Protein AF-A0A9E3AMX2-F1 (afdb_monomer_lite)

Radius of gyration: 15.73 Å; chains: 1; bounding box: 52×23×37 Å

Sequence (72 aa):
MIKDAGGELVAYSVQELGGAWRWRVYGPAGQVISQGVEATEARAMQAAAALMLGAVAARVVRPVAVRGMLAH

pLDDT: mean 74.57, std 21.19, range [38.0, 96.19]

Foldseek 3Di:
DPPPPVAQFDDKDWDDDPQKIKIFIAGPVRDTPDIDIHNDRVVNVVVRVCVNVVNPPDPPDDDPPPDDDDDD

Secondary structure (DSSP, 8-state):
----------EEEEEEETTEEEEEEE-TTS-EEEEEEESSHHHHHHHHHHHHTT------------------

Structure (mmCIF, N/CA/C/O backbone):
data_AF-A0A9E3AMX2-F1
#
_entry.id   AF-A0A9E3AMX2-F1
#
loop_
_atom_site.group_PDB
_atom_site.id
_atom_site.type_symbol
_atom_site.label_atom_id
_atom_site.label_alt_id
_atom_site.label_comp_id
_atom_site.label_asym_id
_atom_site.label_entity_id
_atom_site.label_seq_id
_atom_site.pdbx_PDB_ins_code
_atom_site.Cartn_x
_atom_site.Cartn_y
_atom_site.Cartn_z
_atom_site.occupancy
_atom_site.B_iso_or_equiv
_atom_site.auth_seq_id
_atom_site.auth_comp_id
_atom_site.auth_asym_id
_atom_site.auth_atom_id
_atom_site.pdbx_PDB_model_num
ATOM 1 N N . MET A 1 1 ? 9.635 -7.708 -27.824 1.00 38.00 1 MET A N 1
ATOM 2 C CA . MET A 1 1 ? 10.303 -7.042 -26.687 1.00 38.00 1 MET A CA 1
ATOM 3 C C . MET A 1 1 ? 9.317 -7.021 -25.533 1.00 38.00 1 MET A C 1
ATOM 5 O O . MET A 1 1 ? 8.414 -6.195 -25.525 1.00 38.00 1 MET A O 1
ATOM 9 N N . ILE A 1 2 ? 9.401 -7.999 -24.635 1.00 39.53 2 ILE A N 1
ATOM 10 C CA . ILE A 1 2 ? 8.636 -7.972 -23.387 1.00 39.53 2 ILE A CA 1
ATOM 11 C C . ILE A 1 2 ? 9.465 -7.072 -22.477 1.00 39.53 2 ILE A C 1
ATOM 13 O O . ILE A 1 2 ? 10.586 -7.422 -22.138 1.00 39.53 2 ILE A O 1
ATOM 17 N N . LYS A 1 3 ? 8.990 -5.851 -22.231 1.00 47.06 3 LYS A N 1
ATOM 18 C CA . LYS A 1 3 ? 9.681 -4.885 -21.376 1.00 47.06 3 LYS A CA 1
ATOM 19 C C . LYS A 1 3 ? 9.570 -5.434 -19.959 1.00 47.06 3 LYS A C 1
ATOM 21 O O . LYS A 1 3 ? 8.447 -5.540 -19.470 1.00 47.06 3 LYS A O 1
ATOM 26 N N . ASP A 1 4 ? 10.685 -5.845 -19.364 1.00 44.72 4 ASP A N 1
ATOM 27 C CA . ASP A 1 4 ? 10.756 -6.308 -17.983 1.00 44.72 4 ASP A CA 1
ATOM 28 C C . ASP A 1 4 ? 9.965 -5.355 -17.082 1.00 44.72 4 ASP A C 1
ATOM 30 O O . ASP A 1 4 ? 10.389 -4.246 -16.767 1.00 44.72 4 ASP A O 1
ATOM 34 N N . ALA A 1 5 ? 8.766 -5.783 -16.688 1.00 48.84 5 ALA A N 1
ATOM 35 C CA . ALA A 1 5 ? 7.966 -5.110 -15.675 1.00 48.84 5 ALA A CA 1
ATOM 36 C C . ALA A 1 5 ? 8.489 -5.430 -14.262 1.00 48.84 5 ALA A C 1
ATOM 38 O O . ALA A 1 5 ? 7.824 -5.126 -13.278 1.00 48.84 5 ALA A O 1
ATOM 39 N N . GLY A 1 6 ? 9.687 -6.017 -14.154 1.00 53.25 6 GLY A N 1
ATOM 40 C CA . GLY A 1 6 ? 10.458 -6.168 -12.921 1.00 53.25 6 GLY A CA 1
ATOM 41 C C . GLY A 1 6 ? 11.175 -4.874 -12.544 1.00 53.25 6 GLY A C 1
ATOM 42 O O . GLY A 1 6 ? 12.357 -4.893 -12.224 1.00 53.25 6 GLY A O 1
ATOM 43 N N . GLY A 1 7 ? 10.485 -3.738 -12.665 1.00 58.69 7 GLY A N 1
ATOM 44 C CA . GLY A 1 7 ? 11.022 -2.452 -12.250 1.00 58.69 7 GLY A CA 1
ATOM 45 C C . GLY A 1 7 ? 11.155 -2.440 -10.735 1.00 58.69 7 GLY A C 1
ATOM 46 O O . GLY A 1 7 ? 10.159 -2.627 -10.038 1.00 58.69 7 GLY A O 1
ATOM 47 N N . GLU A 1 8 ? 12.378 -2.239 -10.258 1.00 70.75 8 GLU A N 1
ATOM 48 C CA . GLU A 1 8 ? 12.709 -2.033 -8.850 1.00 70.75 8 GLU A CA 1
ATOM 49 C C . GLU A 1 8 ? 11.671 -1.136 -8.162 1.00 70.75 8 GLU A C 1
ATOM 51 O O . GLU A 1 8 ? 11.258 -0.104 -8.697 1.00 70.75 8 GLU A O 1
ATOM 56 N N . LEU A 1 9 ? 11.193 -1.552 -6.992 1.00 80.38 9 LEU A N 1
ATOM 57 C CA . LEU A 1 9 ? 10.254 -0.752 -6.216 1.00 80.38 9 LEU A CA 1
ATOM 58 C C . LEU A 1 9 ? 11.033 0.428 -5.633 1.00 80.38 9 LEU A C 1
ATOM 60 O O . LEU A 1 9 ? 11.987 0.215 -4.890 1.00 80.38 9 LEU A O 1
ATOM 64 N N . VAL A 1 10 ? 10.641 1.662 -5.950 1.00 86.06 10 VAL A N 1
ATOM 65 C CA . VAL A 1 10 ? 11.426 2.848 -5.551 1.00 86.06 10 VAL A CA 1
ATOM 66 C C . VAL A 1 10 ? 10.749 3.686 -4.474 1.00 86.06 10 VAL A C 1
ATOM 68 O O . VAL A 1 10 ? 11.421 4.409 -3.743 1.00 86.06 10 VAL A O 1
ATOM 71 N N . ALA A 1 11 ? 9.422 3.609 -4.354 1.00 89.31 11 ALA A N 1
ATOM 72 C CA . ALA A 1 11 ? 8.671 4.420 -3.403 1.00 89.31 11 ALA A CA 1
ATOM 73 C C . ALA A 1 11 ? 7.333 3.781 -3.023 1.00 89.31 11 ALA A C 1
ATOM 75 O O . ALA A 1 11 ? 6.763 2.984 -3.771 1.00 89.31 11 ALA A O 1
ATOM 76 N N . TYR A 1 12 ? 6.779 4.208 -1.888 1.00 92.00 12 TYR A N 1
ATOM 77 C CA . TYR A 1 12 ? 5.413 3.889 -1.485 1.00 92.00 12 TYR A CA 1
ATOM 78 C C . TYR A 1 12 ? 4.707 5.108 -0.877 1.00 92.00 12 TYR A C 1
ATOM 80 O O . TYR A 1 12 ? 5.347 6.057 -0.433 1.00 92.00 12 TYR A O 1
ATOM 88 N N . SER A 1 13 ? 3.373 5.082 -0.857 1.00 94.25 13 SER A N 1
ATOM 89 C CA . SER A 1 13 ? 2.539 6.091 -0.193 1.00 94.25 13 SER A CA 1
ATOM 90 C C . SER A 1 13 ? 1.409 5.428 0.583 1.00 94.25 13 SER A C 1
ATOM 92 O O . SER A 1 13 ? 0.792 4.498 0.059 1.00 94.25 13 SER A O 1
ATOM 94 N N . VAL A 1 14 ? 1.086 5.960 1.760 1.00 94.25 14 VAL A N 1
ATOM 95 C CA . VAL A 1 14 ? -0.055 5.558 2.593 1.00 94.25 14 VAL A CA 1
ATOM 96 C C . VAL A 1 14 ? -0.937 6.785 2.817 1.00 94.25 14 VAL A C 1
ATOM 98 O O . VAL A 1 14 ? -0.423 7.862 3.102 1.00 94.25 14 VAL A O 1
ATOM 101 N N . GLN A 1 15 ? -2.245 6.651 2.600 1.00 95.31 15 GLN A N 1
ATOM 102 C CA . GLN A 1 15 ? -3.211 7.750 2.681 1.00 95.31 15 GLN A CA 1
ATOM 103 C C . GLN A 1 15 ? -4.534 7.251 3.258 1.00 95.31 15 GLN A C 1
ATOM 105 O O . GLN A 1 15 ? -5.044 6.211 2.834 1.00 95.31 15 GLN A O 1
ATOM 110 N N . GLU A 1 16 ? -5.122 8.013 4.172 1.00 95.44 16 GLU A N 1
ATOM 111 C CA . GLU A 1 16 ? -6.484 7.766 4.631 1.00 95.44 16 GLU A CA 1
ATOM 112 C C . GLU A 1 16 ? -7.503 8.250 3.587 1.00 95.44 16 GLU A C 1
ATOM 114 O O . GLU A 1 16 ? -7.393 9.343 3.029 1.00 95.44 16 GLU A O 1
ATOM 119 N N . LEU A 1 17 ? -8.508 7.423 3.304 1.00 91.38 17 LEU A N 1
ATOM 120 C CA . LEU A 1 17 ? -9.598 7.724 2.391 1.00 91.38 17 LEU A CA 1
ATOM 121 C C . LEU A 1 17 ? -10.907 7.130 2.926 1.00 91.38 17 LEU A C 1
ATOM 123 O O . LEU A 1 17 ? -11.124 5.921 2.860 1.00 91.38 17 LEU A O 1
ATOM 127 N N . GLY A 1 18 ? -11.791 7.987 3.442 1.00 86.44 18 GLY A N 1
ATOM 128 C CA . GLY A 1 18 ? -13.125 7.576 3.897 1.00 86.44 18 GLY A CA 1
ATOM 129 C C . GLY A 1 18 ? -13.107 6.553 5.038 1.00 86.44 18 GLY A C 1
ATOM 130 O O . GLY A 1 18 ? -13.908 5.623 5.024 1.00 86.44 18 GLY A O 1
ATOM 131 N N . GLY A 1 19 ? -12.175 6.693 5.988 1.00 89.31 19 GLY A N 1
ATOM 132 C CA . GLY A 1 19 ? -12.031 5.783 7.131 1.00 89.31 19 GLY A CA 1
ATOM 133 C C . GLY A 1 19 ? -11.297 4.475 6.822 1.00 89.31 19 GLY A C 1
ATOM 134 O O . GLY A 1 19 ? -11.262 3.578 7.661 1.00 89.31 19 GLY A O 1
ATOM 135 N N . ALA A 1 20 ? -10.710 4.349 5.630 1.00 92.12 20 ALA A N 1
ATOM 136 C CA . ALA A 1 20 ? -9.840 3.240 5.263 1.00 92.12 20 ALA A CA 1
ATOM 137 C C . ALA A 1 20 ? -8.473 3.753 4.800 1.00 92.12 20 ALA A C 1
ATOM 139 O O . ALA A 1 20 ? -8.347 4.849 4.263 1.00 92.12 20 ALA A O 1
ATOM 140 N N . TRP A 1 21 ? -7.440 2.940 4.965 1.00 96.19 21 TRP A N 1
ATOM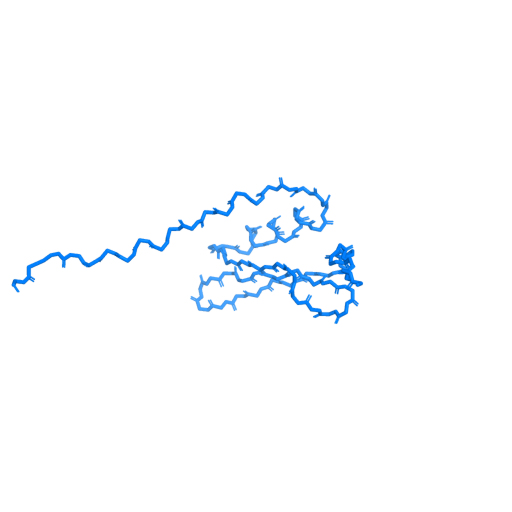 141 C CA . TRP A 1 21 ? -6.061 3.302 4.670 1.00 96.19 21 TRP A CA 1
ATOM 142 C C . TRP A 1 21 ? -5.621 2.688 3.354 1.00 96.19 21 TRP A C 1
ATOM 144 O O . TRP A 1 21 ? -5.394 1.486 3.247 1.00 96.19 21 TRP A O 1
ATOM 154 N N . ARG A 1 22 ? -5.497 3.516 2.323 1.00 95.88 22 ARG A N 1
ATOM 155 C CA . ARG A 1 22 ? -5.001 3.102 1.016 1.00 95.88 22 ARG A CA 1
ATOM 156 C C . ARG A 1 22 ? -3.483 3.166 0.997 1.00 95.88 22 ARG A C 1
ATOM 158 O O . ARG A 1 22 ? -2.900 4.198 1.314 1.00 95.88 22 ARG A O 1
ATOM 165 N N . TRP A 1 23 ? -2.852 2.105 0.516 1.00 94.81 23 TRP A N 1
ATOM 166 C CA . TRP A 1 23 ? -1.426 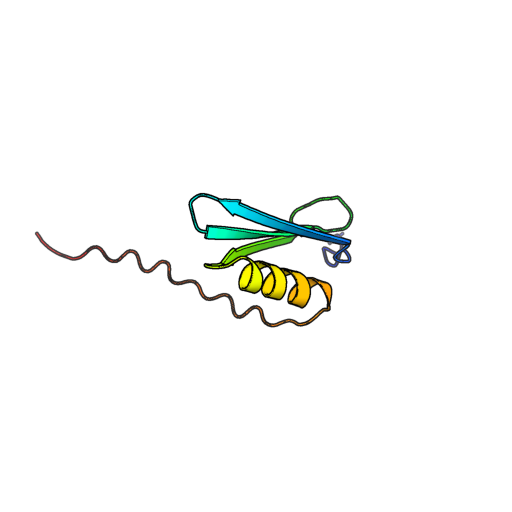2.091 0.214 1.00 94.81 23 TRP A CA 1
ATOM 167 C C . TRP A 1 23 ? -1.182 1.866 -1.278 1.00 94.81 23 TRP A C 1
ATOM 169 O O . TRP A 1 23 ? -1.975 1.223 -1.971 1.00 94.81 23 TRP A O 1
ATOM 179 N N . ARG A 1 24 ? -0.083 2.425 -1.788 1.00 94.44 24 ARG A N 1
ATOM 180 C CA . ARG A 1 24 ? 0.394 2.260 -3.168 1.00 94.44 24 ARG A CA 1
ATOM 181 C C . ARG A 1 24 ? 1.907 2.112 -3.169 1.00 94.44 24 ARG A C 1
ATOM 183 O O . ARG A 1 24 ? 2.577 2.809 -2.413 1.00 94.44 24 ARG A O 1
ATOM 190 N N . VAL A 1 25 ? 2.416 1.253 -4.041 1.00 91.50 25 VAL A N 1
ATOM 191 C CA . VAL A 1 25 ? 3.842 1.081 -4.332 1.00 91.50 25 VAL A CA 1
ATOM 192 C C . VAL A 1 25 ? 4.086 1.501 -5.774 1.00 91.50 25 VAL A C 1
ATOM 194 O O . VAL A 1 25 ? 3.285 1.184 -6.662 1.00 91.50 25 VAL A O 1
ATOM 197 N N . TYR A 1 26 ? 5.182 2.221 -5.992 1.00 89.06 26 TYR A N 1
ATOM 198 C CA . TYR A 1 26 ? 5.541 2.818 -7.269 1.00 89.06 26 TYR A CA 1
ATOM 199 C C . TYR A 1 26 ? 6.822 2.199 -7.821 1.00 89.06 26 TYR A C 1
ATOM 201 O O . TYR A 1 26 ? 7.791 1.965 -7.095 1.00 89.06 26 TYR A O 1
ATOM 209 N N . GLY A 1 27 ? 6.798 1.950 -9.127 1.00 87.12 27 GLY A N 1
ATOM 210 C CA . GLY A 1 27 ? 7.971 1.553 -9.893 1.00 87.12 27 GLY A CA 1
ATOM 211 C C . GLY A 1 27 ? 8.822 2.758 -10.305 1.00 87.12 27 GLY A C 1
ATOM 212 O O . GLY A 1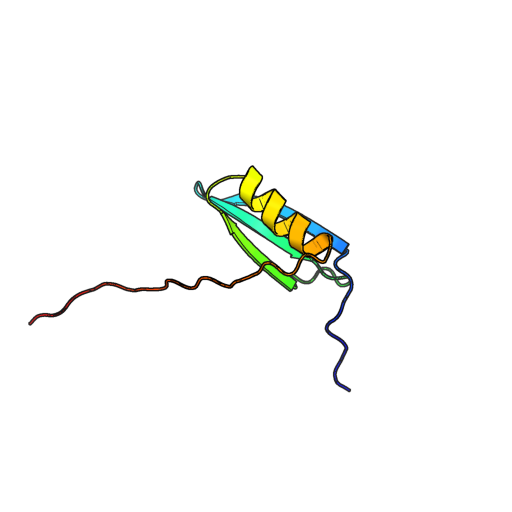 27 ? 8.467 3.908 -10.031 1.00 87.12 27 GLY A O 1
ATOM 213 N N . PRO A 1 28 ? 9.923 2.518 -11.031 1.00 84.12 28 PRO A N 1
ATOM 214 C CA . PRO A 1 28 ? 10.931 3.538 -11.315 1.00 84.12 28 PRO A CA 1
ATOM 215 C C . PRO A 1 28 ? 10.448 4.636 -12.273 1.00 84.12 28 PRO A C 1
ATOM 217 O O . PRO A 1 28 ? 11.034 5.712 -12.312 1.00 84.12 28 PRO A O 1
ATOM 220 N N . ALA A 1 29 ? 9.370 4.405 -13.030 1.00 85.06 29 ALA A N 1
ATOM 221 C CA . ALA A 1 29 ? 8.757 5.420 -13.889 1.00 85.06 29 ALA A CA 1
ATOM 222 C C . ALA A 1 29 ? 7.580 6.144 -13.203 1.00 85.06 29 ALA A C 1
ATOM 224 O O . ALA A 1 29 ? 6.782 6.796 -13.874 1.00 85.06 29 ALA A O 1
ATOM 225 N N . GLY A 1 30 ? 7.439 6.012 -11.877 1.00 85.50 30 GLY A N 1
ATOM 226 C CA . GLY A 1 30 ? 6.360 6.630 -11.100 1.00 85.50 30 GLY A CA 1
ATOM 227 C C . GLY A 1 30 ? 4.992 5.969 -11.287 1.00 85.50 30 GLY A C 1
ATOM 228 O O . GLY A 1 30 ? 3.983 6.478 -10.802 1.00 85.50 30 GLY A O 1
ATOM 229 N N . GLN A 1 31 ? 4.929 4.830 -11.978 1.00 88.88 31 GLN A N 1
ATOM 230 C CA . GLN A 1 31 ? 3.699 4.075 -12.171 1.00 88.88 31 GLN A CA 1
ATOM 231 C C . GLN A 1 31 ? 3.347 3.262 -10.923 1.00 88.88 31 GLN A C 1
ATOM 233 O O . GLN A 1 31 ? 4.222 2.678 -10.283 1.00 88.88 31 GLN A O 1
ATOM 238 N N . VAL A 1 32 ? 2.053 3.174 -10.610 1.00 88.44 32 VAL A N 1
ATOM 239 C CA . VAL A 1 32 ? 1.561 2.278 -9.558 1.00 88.44 32 VAL A CA 1
ATOM 240 C C . VAL A 1 32 ? 1.691 0.841 -10.046 1.00 88.44 32 VAL A C 1
ATOM 242 O O . VAL A 1 32 ? 1.106 0.469 -11.061 1.00 88.44 32 VAL A O 1
ATOM 245 N N . ILE A 1 33 ? 2.443 0.039 -9.306 1.00 88.81 33 ILE A N 1
ATOM 246 C CA . ILE A 1 33 ? 2.689 -1.378 -9.609 1.00 88.81 33 ILE A CA 1
ATOM 247 C C . ILE A 1 33 ? 1.955 -2.311 -8.652 1.00 88.81 33 ILE A C 1
ATOM 249 O O . ILE A 1 33 ? 1.626 -3.436 -9.014 1.00 88.81 33 ILE A O 1
ATOM 253 N N . SER A 1 34 ? 1.640 -1.834 -7.447 1.00 89.88 34 SER A N 1
ATOM 254 C CA . SER A 1 34 ? 0.777 -2.533 -6.501 1.00 89.88 34 SER A CA 1
ATOM 255 C C . SER A 1 34 ? 0.049 -1.532 -5.614 1.00 89.88 34 SER A C 1
ATOM 257 O O . SER A 1 34 ? 0.556 -0.444 -5.335 1.00 89.88 34 SER A O 1
ATOM 259 N N . GLN A 1 35 ? -1.159 -1.881 -5.188 1.00 93.88 35 GLN A N 1
ATOM 260 C CA . GLN A 1 35 ? -1.961 -1.056 -4.295 1.00 93.88 35 GLN A CA 1
ATOM 261 C C . GLN A 1 35 ? -2.943 -1.908 -3.499 1.00 93.88 35 GLN A C 1
ATOM 263 O O . GLN A 1 35 ? -3.369 -2.971 -3.955 1.00 93.88 35 GLN A O 1
ATOM 268 N N . GLY A 1 36 ? -3.364 -1.391 -2.352 1.00 91.88 36 GLY A N 1
ATOM 269 C CA . GLY A 1 36 ? -4.358 -2.034 -1.509 1.00 91.88 36 GLY A CA 1
ATOM 270 C C . GLY A 1 36 ? -5.013 -1.063 -0.542 1.00 91.88 36 GLY A C 1
ATOM 271 O O . GLY A 1 36 ? -4.751 0.143 -0.557 1.00 91.88 36 GLY A O 1
ATOM 272 N N . VAL A 1 37 ? -5.922 -1.602 0.261 1.00 94.81 37 VAL A N 1
ATOM 273 C CA . VAL A 1 37 ? -6.673 -0.866 1.275 1.00 94.81 37 VAL A CA 1
ATOM 274 C C . VAL A 1 37 ? -6.694 -1.703 2.541 1.00 94.81 37 VAL A C 1
ATOM 276 O O . VAL A 1 37 ? -6.965 -2.897 2.485 1.00 94.81 37 VAL A O 1
ATOM 279 N N . GLU A 1 38 ? -6.429 -1.061 3.666 1.00 93.62 38 GLU A N 1
ATOM 280 C CA . GLU A 1 38 ? -6.394 -1.660 4.991 1.00 93.62 38 GLU A CA 1
ATOM 281 C C . GLU A 1 38 ? -7.278 -0.879 5.958 1.00 93.62 38 GLU A C 1
ATOM 283 O O . GLU A 1 38 ? -7.616 0.281 5.732 1.00 93.62 38 GLU A O 1
ATOM 288 N N . ALA A 1 39 ? -7.647 -1.512 7.068 1.00 93.06 39 ALA A N 1
ATOM 289 C CA . ALA A 1 39 ? -8.459 -0.868 8.099 1.00 93.06 39 ALA A CA 1
ATOM 290 C C . ALA A 1 39 ? -7.671 0.153 8.940 1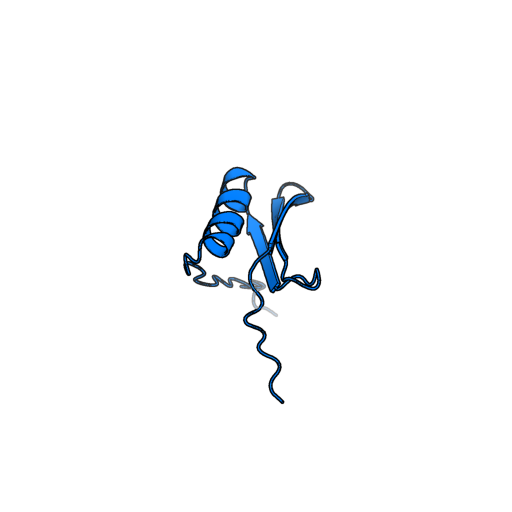.00 93.06 39 ALA A C 1
ATOM 292 O O . ALA A 1 39 ? -8.268 1.033 9.550 1.00 93.06 39 ALA A O 1
ATOM 293 N N . THR A 1 40 ? -6.340 0.038 9.001 1.00 93.75 40 THR A N 1
ATOM 294 C CA . THR A 1 40 ? -5.484 0.903 9.827 1.00 93.75 40 THR A CA 1
ATOM 295 C C . THR A 1 40 ? -4.211 1.303 9.090 1.00 93.75 40 THR A C 1
ATOM 297 O O . THR A 1 40 ? -3.713 0.558 8.241 1.00 93.75 40 THR A O 1
ATOM 300 N N . GLU A 1 41 ? -3.649 2.453 9.467 1.00 93.69 41 GLU A N 1
ATOM 301 C CA . GLU A 1 41 ? -2.386 2.966 8.927 1.00 93.69 41 GLU A CA 1
ATOM 302 C C . GLU A 1 41 ? -1.252 1.956 9.082 1.00 93.69 41 GLU A C 1
ATOM 304 O O . GLU A 1 41 ? -0.555 1.645 8.120 1.00 93.69 41 GLU A O 1
ATOM 309 N N . ALA A 1 42 ? -1.118 1.374 10.276 1.00 93.19 42 ALA A N 1
ATOM 310 C CA . ALA A 1 42 ? -0.065 0.413 10.580 1.00 93.19 42 ALA A CA 1
ATOM 311 C C . ALA A 1 42 ? -0.102 -0.803 9.642 1.00 93.19 42 ALA A C 1
ATOM 313 O O . ALA A 1 42 ? 0.942 -1.234 9.152 1.00 93.19 42 ALA A O 1
ATOM 314 N N . ARG A 1 43 ? -1.297 -1.332 9.335 1.00 91.56 43 ARG A N 1
ATOM 315 C CA . ARG A 1 43 ? -1.434 -2.429 8.366 1.00 91.56 43 ARG A CA 1
ATOM 316 C C . ARG A 1 43 ? -1.084 -1.983 6.952 1.00 91.56 43 ARG A C 1
ATOM 318 O O . ARG A 1 43 ? -0.397 -2.716 6.245 1.00 91.56 43 ARG A O 1
ATOM 325 N N . ALA A 1 44 ? -1.504 -0.783 6.556 1.00 93.25 44 ALA A N 1
ATOM 326 C CA . ALA A 1 44 ? -1.179 -0.231 5.245 1.00 93.25 44 ALA A CA 1
ATOM 327 C C . ALA A 1 44 ? 0.337 -0.037 5.060 1.00 93.25 44 ALA A C 1
ATOM 329 O O . ALA A 1 44 ? 0.884 -0.405 4.020 1.00 93.25 44 ALA A O 1
ATOM 330 N N . MET A 1 45 ? 1.028 0.470 6.086 1.00 91.00 45 MET A N 1
ATOM 331 C CA . MET A 1 45 ? 2.487 0.607 6.093 1.00 91.00 45 MET A CA 1
ATOM 332 C C . MET A 1 45 ? 3.184 -0.751 6.031 1.00 91.00 45 MET A C 1
ATOM 334 O O . MET A 1 45 ? 4.099 -0.921 5.231 1.00 91.00 45 MET A O 1
ATOM 338 N N . GLN A 1 46 ? 2.741 -1.731 6.826 1.00 92.06 46 GLN A N 1
ATOM 339 C CA . GLN A 1 46 ? 3.311 -3.082 6.809 1.00 92.06 46 GLN A CA 1
ATOM 340 C C . GLN A 1 46 ? 3.161 -3.753 5.442 1.00 92.06 46 GLN A C 1
ATOM 342 O O . GLN A 1 46 ? 4.122 -4.338 4.948 1.00 92.06 46 GLN A O 1
ATOM 347 N N . ALA A 1 47 ? 1.993 -3.635 4.805 1.00 89.56 47 ALA A N 1
ATOM 348 C CA . ALA A 1 47 ? 1.752 -4.192 3.478 1.00 89.56 47 ALA A CA 1
ATOM 349 C C . ALA A 1 47 ? 2.652 -3.546 2.410 1.00 89.56 47 ALA A C 1
ATOM 351 O O . ALA A 1 47 ? 3.286 -4.251 1.623 1.00 89.56 47 ALA A O 1
ATOM 352 N N . ALA A 1 48 ? 2.761 -2.213 2.410 1.00 89.12 48 ALA A N 1
ATOM 353 C CA . ALA A 1 48 ? 3.631 -1.495 1.482 1.00 89.12 48 ALA A CA 1
ATOM 354 C C . ALA A 1 48 ? 5.121 -1.814 1.710 1.00 89.12 48 ALA A C 1
ATOM 356 O O . ALA A 1 48 ? 5.849 -2.078 0.753 1.00 89.12 48 ALA A O 1
ATOM 357 N N . ALA A 1 49 ? 5.568 -1.842 2.970 1.00 88.56 49 ALA A N 1
ATOM 358 C CA . ALA A 1 49 ? 6.950 -2.140 3.337 1.00 88.56 49 ALA A CA 1
ATOM 359 C C . ALA A 1 49 ?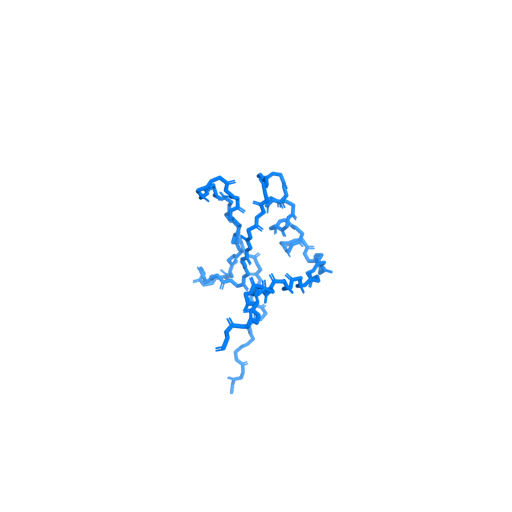 7.344 -3.590 3.022 1.00 88.56 49 ALA A C 1
ATOM 361 O O . ALA A 1 49 ? 8.450 -3.825 2.542 1.00 88.56 49 ALA A O 1
ATOM 362 N N . ALA A 1 50 ? 6.444 -4.558 3.234 1.00 87.81 50 ALA A N 1
ATOM 363 C CA . ALA A 1 50 ? 6.687 -5.959 2.890 1.00 87.81 50 ALA A CA 1
ATOM 364 C C . ALA A 1 50 ? 6.984 -6.124 1.394 1.00 87.81 50 ALA A C 1
ATOM 366 O O . ALA A 1 50 ? 7.928 -6.822 1.028 1.00 87.81 50 ALA A O 1
ATOM 367 N N . LEU A 1 51 ? 6.236 -5.421 0.537 1.00 85.44 51 LEU A N 1
ATOM 368 C CA . LEU A 1 51 ? 6.502 -5.408 -0.898 1.00 85.44 51 LEU A CA 1
ATOM 369 C C . LEU A 1 51 ? 7.864 -4.777 -1.199 1.00 85.44 51 LEU A C 1
ATOM 371 O O . LEU A 1 51 ? 8.666 -5.420 -1.869 1.00 85.44 51 LEU A O 1
ATOM 375 N N . MET A 1 52 ? 8.155 -3.589 -0.653 1.00 83.06 52 MET A N 1
ATOM 376 C CA . MET A 1 52 ? 9.440 -2.887 -0.838 1.00 83.06 52 MET A CA 1
ATOM 377 C C . MET A 1 52 ? 10.658 -3.731 -0.433 1.00 83.06 52 MET A C 1
ATOM 379 O O . MET A 1 52 ? 11.700 -3.648 -1.073 1.00 83.06 52 MET A O 1
ATOM 383 N N . LEU A 1 53 ? 10.529 -4.558 0.607 1.00 81.62 53 LEU A N 1
ATOM 384 C CA . LEU A 1 53 ? 11.598 -5.420 1.123 1.00 81.62 53 LEU A CA 1
ATOM 385 C C . LEU A 1 53 ? 11.680 -6.791 0.423 1.00 81.62 53 LEU A C 1
ATOM 387 O O . LEU A 1 53 ? 12.480 -7.633 0.822 1.00 81.62 53 LEU A O 1
ATOM 391 N N . GLY A 1 54 ? 10.862 -7.045 -0.604 1.00 69.75 54 GLY A N 1
ATOM 392 C CA . GLY A 1 54 ? 10.858 -8.314 -1.340 1.00 69.75 54 GLY A CA 1
ATOM 393 C C . GLY A 1 54 ? 10.153 -9.469 -0.618 1.00 69.75 54 GLY A C 1
ATOM 394 O O . GLY A 1 54 ? 10.225 -10.613 -1.069 1.00 69.75 54 GLY A O 1
ATOM 395 N N . ALA A 1 55 ? 9.432 -9.202 0.474 1.00 52.41 55 ALA A N 1
ATOM 396 C CA . ALA A 1 55 ? 8.605 -10.203 1.132 1.00 52.41 55 ALA A CA 1
ATOM 397 C C . ALA A 1 55 ? 7.306 -10.392 0.334 1.00 52.41 55 ALA A C 1
ATOM 399 O O . ALA A 1 55 ? 6.299 -9.710 0.535 1.00 52.41 55 ALA A O 1
ATOM 400 N N . VAL A 1 56 ? 7.328 -11.353 -0.592 1.00 45.00 56 VAL A N 1
ATOM 401 C CA . VAL A 1 56 ? 6.128 -11.872 -1.255 1.00 45.00 56 VAL A CA 1
ATOM 402 C C . VAL A 1 56 ? 5.235 -12.528 -0.198 1.00 45.00 56 VAL A C 1
ATOM 404 O O . VAL A 1 56 ? 5.333 -13.717 0.083 1.00 45.00 56 VAL A O 1
ATOM 407 N N . ALA A 1 57 ? 4.341 -11.744 0.393 1.00 45.66 57 ALA A N 1
ATOM 408 C CA . ALA A 1 57 ? 3.236 -12.231 1.210 1.00 45.66 57 ALA A CA 1
ATOM 409 C C . ALA A 1 57 ? 1.910 -11.637 0.717 1.00 45.66 57 ALA A C 1
ATOM 411 O O . ALA A 1 57 ? 1.058 -11.226 1.495 1.00 45.66 57 ALA A O 1
ATOM 412 N N . ALA A 1 58 ? 1.715 -11.581 -0.601 1.00 42.94 58 ALA A N 1
ATOM 413 C CA . ALA A 1 58 ? 0.438 -11.197 -1.186 1.00 42.94 58 ALA A CA 1
ATOM 414 C C . ALA A 1 58 ? -0.360 -12.452 -1.560 1.00 42.94 58 ALA A C 1
ATOM 416 O O . ALA A 1 58 ? -0.498 -12.801 -2.733 1.00 42.94 58 ALA A O 1
ATOM 417 N N . ARG A 1 59 ? -0.948 -13.125 -0.562 1.00 40.56 59 ARG A N 1
ATOM 418 C CA . ARG A 1 59 ? -2.169 -13.886 -0.841 1.00 40.56 59 ARG A CA 1
ATOM 419 C C . ARG A 1 59 ? -3.260 -12.849 -1.075 1.00 40.56 59 ARG A C 1
ATOM 421 O O . ARG A 1 59 ? -3.842 -12.325 -0.134 1.00 40.56 59 ARG A O 1
ATOM 428 N N . VAL A 1 60 ? -3.488 -12.532 -2.347 1.00 44.88 60 VAL A N 1
ATOM 429 C CA . VAL A 1 60 ? -4.645 -11.768 -2.814 1.00 44.88 60 VAL A CA 1
ATOM 430 C C . VAL A 1 60 ? -5.902 -12.466 -2.293 1.00 44.88 60 VAL A C 1
ATOM 432 O O . VAL A 1 60 ? -6.334 -13.488 -2.822 1.00 44.88 60 VAL A O 1
ATOM 435 N N . VAL A 1 61 ? -6.485 -11.936 -1.223 1.00 41.47 61 VAL A N 1
ATOM 436 C CA . VAL A 1 61 ? -7.832 -12.295 -0.792 1.00 41.47 61 VAL A CA 1
ATOM 437 C C . VAL A 1 61 ? -8.766 -11.385 -1.575 1.00 41.47 61 VAL A C 1
ATOM 439 O O . VAL A 1 61 ? -8.868 -10.195 -1.294 1.00 41.47 61 VAL A O 1
ATOM 442 N N . ARG A 1 62 ? -9.440 -11.929 -2.593 1.00 44.97 62 ARG A N 1
ATOM 443 C CA . ARG A 1 62 ? -10.672 -11.314 -3.093 1.00 44.97 62 ARG A CA 1
ATOM 444 C C . ARG A 1 62 ? -11.835 -11.949 -2.341 1.00 44.97 62 ARG A C 1
ATOM 446 O O . ARG A 1 62 ? -12.086 -13.132 -2.554 1.00 44.97 62 ARG A O 1
ATOM 453 N N . PRO A 1 63 ? -12.617 -11.181 -1.577 1.00 39.25 63 PRO A N 1
ATOM 454 C CA . PRO A 1 63 ? -14.003 -11.507 -1.362 1.00 39.25 63 PRO A CA 1
ATOM 455 C C 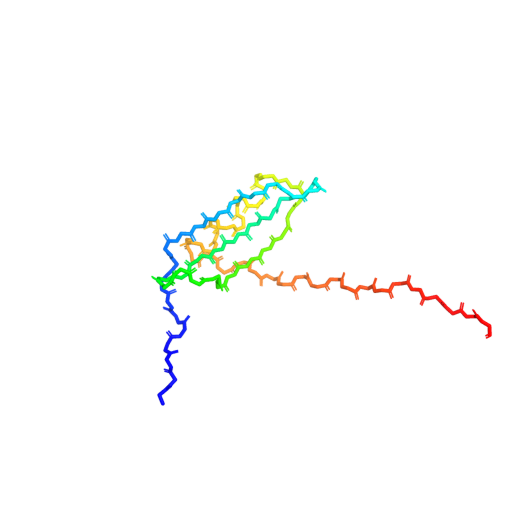. PRO A 1 63 ? -14.810 -10.351 -1.943 1.00 39.25 63 PRO A C 1
ATOM 457 O O . PRO A 1 63 ? -15.226 -9.444 -1.232 1.00 39.25 63 PRO A O 1
ATOM 460 N N . VAL A 1 64 ? -15.037 -10.379 -3.258 1.00 44.69 64 VAL A N 1
ATOM 461 C CA . VAL A 1 64 ? -16.237 -9.737 -3.802 1.00 44.69 64 VAL A CA 1
ATOM 462 C C . VAL A 1 64 ? -17.334 -10.796 -3.817 1.00 44.69 64 VAL A C 1
ATOM 464 O O . VAL A 1 64 ? -17.721 -11.326 -4.849 1.00 44.69 64 VAL A O 1
ATOM 467 N N . ALA A 1 65 ? -17.795 -11.176 -2.627 1.00 44.56 65 ALA A N 1
ATOM 468 C CA . ALA A 1 65 ? -19.089 -11.823 -2.512 1.00 44.56 65 ALA A CA 1
ATOM 469 C C . ALA A 1 65 ? -20.129 -10.700 -2.523 1.00 44.56 65 ALA A C 1
ATOM 471 O O . ALA A 1 65 ? -20.463 -10.139 -1.480 1.00 44.56 65 ALA A O 1
ATOM 472 N N . VAL A 1 66 ? -20.618 -10.345 -3.713 1.00 48.38 66 VAL A N 1
ATOM 473 C CA . VAL A 1 66 ? -21.898 -9.639 -3.817 1.00 48.38 66 VAL A CA 1
ATOM 474 C C . VAL A 1 66 ? -22.957 -10.632 -3.351 1.00 48.38 66 VAL A C 1
ATOM 476 O O . VAL A 1 66 ? -23.343 -11.545 -4.076 1.00 48.38 66 VAL A O 1
ATOM 479 N N . ARG A 1 67 ? -23.374 -10.500 -2.092 1.00 51.62 67 ARG A N 1
ATOM 480 C CA . ARG A 1 67 ? -24.505 -11.233 -1.534 1.00 51.62 67 ARG A CA 1
ATOM 481 C C . ARG A 1 67 ? -25.763 -10.383 -1.709 1.00 51.62 67 ARG A C 1
ATOM 483 O O . ARG A 1 67 ? -26.038 -9.511 -0.897 1.00 51.62 67 ARG A O 1
ATOM 490 N N . GLY A 1 68 ? -26.520 -10.684 -2.756 1.00 47.12 68 GLY A N 1
ATOM 491 C CA . GLY A 1 68 ? -27.952 -10.394 -2.899 1.00 47.12 68 GLY A CA 1
ATOM 492 C C . GLY A 1 68 ? -28.523 -11.510 -3.775 1.00 47.12 68 GLY A C 1
ATOM 493 O O . GLY A 1 68 ? -28.253 -11.531 -4.965 1.00 47.12 68 GLY A O 1
ATOM 494 N N . MET A 1 69 ? -28.883 -12.659 -3.200 1.00 49.19 69 MET A N 1
ATOM 495 C CA . MET A 1 69 ? -30.174 -12.999 -2.582 1.00 49.19 69 MET A CA 1
ATOM 496 C C . MET A 1 69 ? -31.304 -13.158 -3.616 1.00 49.19 69 MET A C 1
ATOM 498 O O . MET A 1 69 ? -31.665 -12.222 -4.315 1.00 49.19 69 MET A O 1
ATOM 502 N N . LEU A 1 70 ? -31.791 -14.402 -3.680 1.00 53.97 70 LEU A N 1
ATOM 503 C CA . LEU A 1 70 ? -32.921 -14.935 -4.445 1.00 53.97 70 LEU A CA 1
ATOM 504 C C . LEU A 1 70 ? -34.278 -14.261 -4.138 1.00 53.97 70 LEU A C 1
ATOM 506 O O . LEU A 1 70 ? -34.436 -13.672 -3.070 1.00 53.97 70 LEU A O 1
ATOM 510 N N . ALA A 1 71 ? -35.250 -14.573 -5.016 1.00 44.72 71 ALA A N 1
ATOM 511 C CA . ALA A 1 71 ? -36.713 -14.359 -4.983 1.00 44.72 71 ALA A CA 1
ATOM 512 C C . ALA A 1 71 ? -37.170 -12.996 -5.552 1.00 44.72 71 ALA A C 1
ATOM 514 O O . ALA A 1 71 ? -36.665 -11.961 -5.137 1.00 44.72 71 ALA A O 1
ATOM 515 N N . HIS A 1 72 ? -38.073 -12.910 -6.536 1.00 50.38 72 HIS A N 1
ATOM 516 C CA . HIS A 1 72 ? -39.262 -13.717 -6.844 1.00 50.38 72 HIS A CA 1
ATOM 517 C C . HIS A 1 72 ? -39.461 -13.956 -8.345 1.00 50.38 72 HIS A C 1
ATOM 519 O O . HIS A 1 72 ? -39.084 -13.062 -9.134 1.00 50.38 72 HIS A O 1
#